Protein AF-A0AAD8C4X8-F1 (afdb_monomer_lite)

Foldseek 3Di:
DDDDDDDDACDDPNHHCDPCNVPVVVCVPPPPDDDDDPKAWQAFAADPQARQFTWIQDPNDIDTDGDPFWDKDPVWPPVSVVRCLQHQAEQPVVNVVVVHHHPHHDHDDPPCGIDISRGD

Radius of gyration: 19.03 Å; chains: 1; bounding box: 62×27×46 Å

Secondary structure (DSSP, 8-state):
---------SEETTEE--HIIIIIGGGTT-TT----SSEEEEEEEEETTEEEEEEEEETTEEEEEE-SS-EEE-SHHHHHHHHHHHTTEE-HHHHHHTT---SEE----TT---EEES--

Organism: Biomphalaria pfeifferi (NCBI:txid112525)

InterPro domains:
  IPR000172 Glucose-methanol-choline oxidoreductase, N-terminal [PF00732] (9-94)
  IPR000172 Glucose-methanol-choline oxidoreductase, N-terminal [PS00624] (76-90)
  IPR012132 Glucose-methanol-choline oxidoreductase [PTHR11552] (2-105)
  IPR036188 FAD/NAD(P)-binding domain superfamily [G3DSA:3.50.50.60] (19-106)
  IPR036188 FAD/NAD(P)-binding domain superfamily [SSF51905] (2-105)

pLDDT: mean 88.72, std 13.51, range [38.03, 97.88]

Sequence (120 aa):
MNGVGEAQTTIINGIRSSTARAFLHPILNRPNLDIMVNAF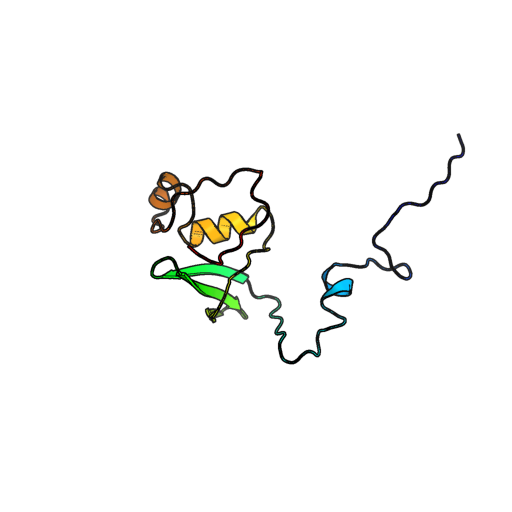VQKVIIKDNHAEGVEVIFQNKKY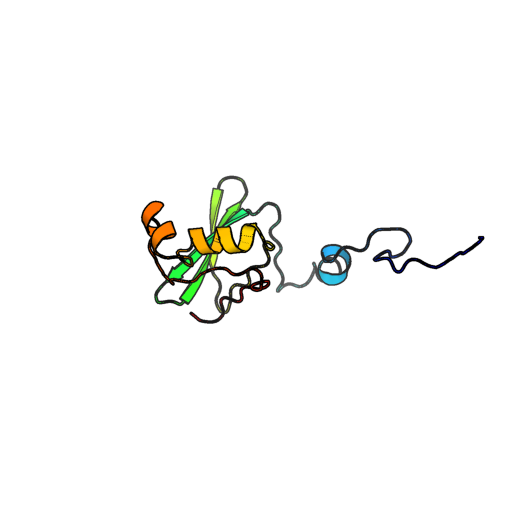VVKSNKEIILSAGAIQSPQILMLSGIGPKKHLEELGIPVVVDKIFTSRTQQFRLSLL

Structure (mmCIF, N/CA/C/O backbone):
data_AF-A0AAD8C4X8-F1
#
_entry.id   AF-A0AAD8C4X8-F1
#
loop_
_atom_site.group_PDB
_atom_site.id
_atom_site.type_symbol
_atom_site.label_atom_id
_atom_site.label_alt_id
_atom_site.label_comp_id
_atom_site.label_asym_id
_atom_site.label_entity_id
_atom_site.label_seq_id
_atom_site.pdbx_PDB_ins_code
_atom_site.Cartn_x
_atom_site.Cartn_y
_atom_site.Cartn_z
_atom_site.occupancy
_atom_site.B_iso_or_equiv
_atom_site.auth_seq_id
_atom_site.auth_comp_id
_atom_site.auth_asym_id
_atom_site.auth_atom_id
_atom_site.pdbx_PDB_model_num
ATOM 1 N N . MET A 1 1 ? 48.512 -3.059 -10.135 1.00 43.94 1 MET A N 1
ATOM 2 C CA . MET A 1 1 ? 47.287 -3.825 -9.821 1.00 43.94 1 MET A CA 1
ATOM 3 C C . MET A 1 1 ? 46.336 -3.636 -10.985 1.00 43.94 1 MET A C 1
ATOM 5 O O . MET A 1 1 ? 45.731 -2.580 -11.073 1.00 43.94 1 MET A O 1
ATOM 9 N N . ASN A 1 2 ? 46.249 -4.608 -11.894 1.00 51.50 2 ASN A N 1
ATOM 10 C CA . ASN A 1 2 ? 45.353 -4.529 -13.049 1.00 51.50 2 ASN A CA 1
ATOM 11 C C . ASN A 1 2 ? 44.364 -5.689 -12.930 1.00 51.50 2 ASN A C 1
ATOM 13 O O . ASN A 1 2 ? 44.602 -6.768 -13.461 1.00 51.50 2 ASN A O 1
ATOM 17 N N . GLY A 1 3 ? 43.323 -5.493 -12.123 1.00 74.00 3 GLY A N 1
ATOM 18 C CA . GLY A 1 3 ? 42.242 -6.458 -11.958 1.00 74.00 3 GLY A CA 1
ATOM 19 C C . GLY A 1 3 ? 41.033 -6.019 -12.772 1.00 74.00 3 GLY A C 1
ATOM 20 O O . GLY A 1 3 ? 40.590 -4.881 -12.642 1.00 74.00 3 GLY A O 1
ATOM 21 N N . VAL A 1 4 ? 40.503 -6.922 -13.589 1.00 80.50 4 VAL A N 1
ATOM 22 C CA . VAL A 1 4 ? 39.198 -6.787 -14.246 1.00 80.50 4 VAL A CA 1
ATOM 23 C C . VAL A 1 4 ? 38.288 -7.886 -13.712 1.00 80.50 4 VAL A C 1
ATOM 25 O O . VAL A 1 4 ? 38.728 -9.020 -13.534 1.00 80.50 4 VAL A O 1
ATOM 28 N N . GLY A 1 5 ? 37.034 -7.537 -13.435 1.00 81.50 5 GLY A N 1
ATOM 29 C CA . GLY A 1 5 ? 36.006 -8.463 -12.973 1.00 81.50 5 GLY A CA 1
ATOM 30 C C . GLY A 1 5 ? 34.645 -8.047 -13.513 1.00 81.50 5 GLY A C 1
ATOM 31 O O . GLY A 1 5 ? 34.343 -6.855 -13.592 1.00 81.50 5 GLY A O 1
ATOM 32 N N . GLU A 1 6 ? 33.836 -9.025 -13.908 1.00 81.62 6 GLU A N 1
ATOM 33 C CA . GLU A 1 6 ? 32.467 -8.770 -14.343 1.00 81.62 6 GLU A CA 1
ATOM 34 C C . GLU A 1 6 ? 31.596 -8.430 -13.133 1.00 81.62 6 GLU A C 1
ATOM 36 O O . GLU A 1 6 ? 31.493 -9.196 -12.173 1.00 81.62 6 GLU A O 1
ATOM 41 N N . ALA A 1 7 ? 30.954 -7.265 -13.167 1.00 85.69 7 ALA A N 1
ATOM 42 C CA . ALA A 1 7 ? 29.950 -6.927 -12.175 1.00 85.69 7 ALA A CA 1
ATOM 43 C C . ALA A 1 7 ? 28.650 -7.669 -12.508 1.00 85.69 7 ALA A C 1
ATOM 45 O O . ALA A 1 7 ? 28.069 -7.468 -13.578 1.00 85.69 7 ALA A O 1
ATOM 46 N N . GLN A 1 8 ? 28.147 -8.482 -11.577 1.00 88.50 8 GLN A N 1
ATOM 47 C CA . GLN A 1 8 ? 26.795 -9.015 -11.692 1.00 88.50 8 GLN A CA 1
ATOM 48 C C . GLN A 1 8 ? 25.801 -7.858 -11.550 1.00 88.50 8 GLN A C 1
ATOM 50 O O . GLN A 1 8 ? 25.684 -7.238 -10.493 1.00 88.50 8 GLN A O 1
ATOM 55 N N . THR A 1 9 ? 25.086 -7.554 -12.630 1.00 91.25 9 THR A N 1
ATOM 56 C CA . THR A 1 9 ? 24.141 -6.435 -12.686 1.00 91.25 9 THR A CA 1
ATOM 57 C C . THR A 1 9 ? 22.770 -6.904 -13.151 1.00 91.25 9 THR A C 1
ATOM 59 O O . THR A 1 9 ? 22.630 -7.884 -13.877 1.00 91.25 9 THR A O 1
ATOM 62 N N . THR A 1 10 ? 21.722 -6.187 -12.748 1.00 92.31 10 THR A N 1
ATOM 63 C CA . THR A 1 10 ? 20.362 -6.413 -13.254 1.00 92.31 10 THR A CA 1
ATOM 64 C C . THR A 1 10 ? 20.163 -5.648 -14.567 1.00 92.31 10 THR A C 1
ATOM 66 O O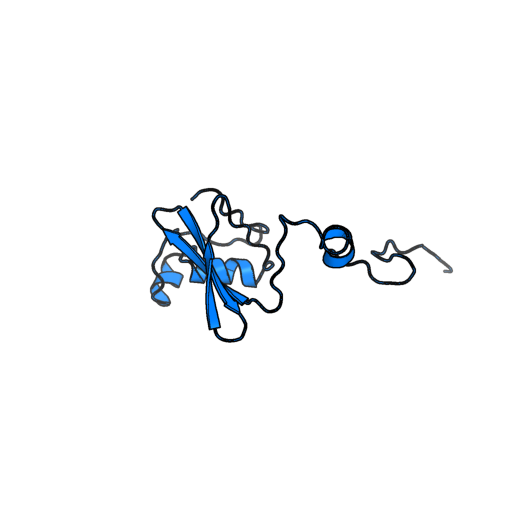 . THR A 1 10 ? 19.388 -4.690 -14.648 1.00 92.31 10 THR A O 1
ATOM 69 N N . ILE A 1 11 ? 20.925 -6.033 -15.592 1.00 92.62 11 ILE A N 1
ATOM 70 C CA . ILE A 1 11 ? 20.951 -5.404 -16.916 1.00 92.62 11 ILE A CA 1
ATOM 71 C C . ILE A 1 11 ? 20.695 -6.473 -17.977 1.00 92.62 11 ILE A C 1
ATOM 73 O O . ILE A 1 11 ? 21.306 -7.535 -17.961 1.00 92.62 11 ILE A O 1
ATOM 77 N N . ILE A 1 12 ? 19.791 -6.183 -18.912 1.00 89.44 12 ILE A N 1
ATOM 78 C CA . ILE A 1 12 ? 19.536 -7.010 -20.097 1.00 89.44 12 ILE A CA 1
ATOM 79 C C . ILE A 1 12 ? 19.654 -6.090 -21.310 1.00 89.44 12 ILE A C 1
ATOM 81 O O . ILE A 1 12 ? 19.008 -5.042 -21.352 1.00 89.44 12 ILE A O 1
ATOM 85 N N . ASN A 1 13 ? 20.486 -6.463 -22.286 1.00 89.12 13 ASN A N 1
ATOM 86 C CA . ASN A 1 13 ? 20.747 -5.687 -23.507 1.00 89.12 13 ASN A CA 1
ATOM 87 C C . ASN A 1 13 ? 21.166 -4.230 -23.230 1.00 89.12 13 ASN A C 1
ATOM 89 O O . ASN A 1 13 ? 20.660 -3.300 -23.853 1.00 89.12 13 ASN A O 1
ATOM 93 N N . GLY A 1 14 ? 22.046 -4.022 -22.245 1.00 90.81 14 GLY A N 1
ATOM 94 C CA . GLY A 1 14 ? 22.548 -2.690 -21.880 1.00 90.81 14 GLY A CA 1
ATOM 95 C C . GLY A 1 14 ? 21.535 -1.784 -21.169 1.00 90.81 14 GLY A C 1
ATOM 96 O O . GLY A 1 14 ? 21.848 -0.633 -20.878 1.00 90.81 14 GLY A O 1
ATOM 97 N N . ILE A 1 15 ? 20.334 -2.282 -20.852 1.00 92.00 15 ILE A N 1
ATOM 98 C CA . ILE A 1 15 ? 19.267 -1.518 -20.197 1.00 92.00 15 ILE A CA 1
ATOM 99 C C . ILE A 1 15 ? 18.959 -2.129 -18.829 1.00 92.00 15 ILE A C 1
ATOM 101 O O . ILE A 1 15 ? 18.916 -3.350 -18.663 1.00 92.00 15 ILE A O 1
ATOM 105 N N . ARG A 1 16 ? 18.701 -1.271 -17.834 1.00 93.75 16 ARG A N 1
ATOM 106 C CA . ARG A 1 16 ? 18.233 -1.692 -16.506 1.00 93.75 16 ARG A CA 1
ATOM 107 C C . ARG A 1 16 ? 16.994 -2.585 -16.635 1.00 93.75 16 ARG A C 1
ATOM 109 O O . ARG A 1 16 ? 15.976 -2.170 -17.190 1.00 93.75 16 ARG A O 1
ATOM 116 N N . SER A 1 17 ? 17.048 -3.771 -16.040 1.00 95.06 17 SER A N 1
ATOM 117 C CA . SER A 1 17 ? 15.897 -4.663 -15.923 1.00 95.06 17 SER A CA 1
ATOM 118 C C . SER A 1 17 ? 15.256 -4.501 -14.542 1.00 95.06 17 SER A C 1
ATOM 120 O O . SER A 1 17 ? 15.760 -5.000 -13.542 1.00 95.06 17 SER A O 1
ATOM 122 N N . SER A 1 18 ? 14.169 -3.730 -14.460 1.00 94.88 18 SER A N 1
ATOM 123 C CA . SER A 1 18 ? 13.402 -3.566 -13.218 1.00 94.88 18 SER A CA 1
ATOM 124 C C . SER A 1 18 ? 12.485 -4.764 -12.954 1.00 94.88 18 SER A C 1
ATOM 126 O O . SER A 1 18 ? 12.175 -5.534 -13.863 1.00 94.88 18 SER A O 1
ATOM 128 N N . THR A 1 19 ? 11.972 -4.885 -11.727 1.00 92.94 19 THR A N 1
ATOM 129 C CA . THR A 1 19 ? 10.956 -5.893 -11.378 1.00 92.94 19 THR A CA 1
ATOM 130 C C . THR A 1 19 ? 9.695 -5.749 -12.234 1.00 92.94 19 THR A C 1
ATOM 132 O O . THR A 1 19 ? 9.177 -6.744 -12.730 1.00 92.94 19 THR A O 1
ATOM 135 N N . ALA A 1 20 ? 9.243 -4.520 -12.502 1.00 92.81 20 ALA A N 1
ATOM 136 C CA . ALA A 1 20 ? 8.121 -4.269 -13.407 1.00 92.81 20 ALA A CA 1
ATOM 137 C C . ALA A 1 20 ? 8.406 -4.769 -14.834 1.00 92.81 20 ALA A C 1
ATOM 139 O O . ALA A 1 20 ? 7.569 -5.444 -15.429 1.00 92.81 20 ALA A O 1
ATOM 140 N N . ARG A 1 21 ? 9.608 -4.510 -15.368 1.00 93.25 21 ARG A N 1
ATOM 141 C CA . ARG A 1 21 ? 9.993 -4.970 -16.710 1.00 93.25 21 ARG A CA 1
ATOM 142 C C . ARG A 1 21 ? 10.111 -6.491 -16.788 1.00 93.25 21 ARG A C 1
ATOM 144 O O . ARG A 1 21 ? 9.686 -7.070 -17.780 1.00 93.25 21 ARG A O 1
ATOM 151 N N . ALA A 1 22 ? 10.694 -7.117 -15.771 1.00 93.81 22 ALA A N 1
ATOM 152 C CA . ALA A 1 22 ? 10.932 -8.555 -15.751 1.00 93.81 22 ALA A CA 1
ATOM 153 C C . ALA A 1 22 ? 9.652 -9.367 -15.492 1.00 93.81 22 ALA A C 1
ATOM 155 O O . ALA A 1 22 ? 9.478 -10.419 -16.098 1.00 93.81 22 ALA A O 1
ATOM 156 N N . PHE A 1 23 ? 8.756 -8.885 -14.621 1.00 94.06 23 PHE A N 1
ATOM 157 C CA . PHE A 1 23 ? 7.611 -9.668 -14.142 1.00 94.06 23 PHE A CA 1
ATOM 158 C C . PHE A 1 23 ? 6.244 -9.142 -14.582 1.00 94.06 23 PHE A C 1
ATOM 160 O O . PHE A 1 23 ? 5.357 -9.957 -14.806 1.00 94.06 23 PHE A O 1
ATOM 167 N N . LEU A 1 24 ? 6.047 -7.822 -14.706 1.00 94.25 24 LEU A N 1
ATOM 168 C CA . LEU A 1 24 ? 4.736 -7.249 -15.046 1.00 94.25 24 LEU A CA 1
ATOM 169 C C . LEU A 1 24 ? 4.561 -7.082 -16.556 1.00 94.25 24 LEU A C 1
ATOM 171 O O . LEU A 1 24 ? 3.572 -7.553 -17.108 1.00 94.25 24 LEU A O 1
ATOM 175 N N . HIS A 1 25 ? 5.527 -6.459 -17.240 1.00 93.94 25 HIS A N 1
ATOM 176 C CA . HIS A 1 25 ? 5.430 -6.164 -18.676 1.00 93.94 25 HIS A CA 1
ATOM 177 C C . HIS A 1 25 ? 5.113 -7.390 -19.550 1.00 93.94 25 HIS A C 1
ATOM 179 O O . HIS A 1 25 ? 4.263 -7.263 -20.432 1.00 93.94 25 HIS A O 1
ATOM 185 N N . PRO A 1 26 ? 5.707 -8.580 -19.318 1.00 95.12 26 PRO A N 1
ATOM 186 C CA . PRO A 1 26 ? 5.420 -9.752 -20.145 1.00 95.12 26 PRO A CA 1
ATOM 187 C C . PRO A 1 26 ? 3.986 -10.283 -20.006 1.00 95.12 26 PRO A C 1
ATOM 189 O O . PRO A 1 26 ? 3.552 -11.076 -20.836 1.00 95.12 26 PRO A O 1
ATOM 192 N N . ILE A 1 27 ? 3.256 -9.886 -18.958 1.00 96.62 27 ILE A N 1
ATOM 193 C CA . ILE A 1 27 ? 1.946 -10.451 -18.605 1.00 96.62 27 ILE A CA 1
ATOM 194 C C . ILE A 1 27 ? 0.823 -9.405 -18.563 1.00 96.62 27 ILE A C 1
ATOM 196 O O . ILE A 1 27 ? -0.276 -9.732 -18.123 1.00 96.62 27 ILE A O 1
ATOM 200 N N . LEU A 1 28 ? 1.070 -8.178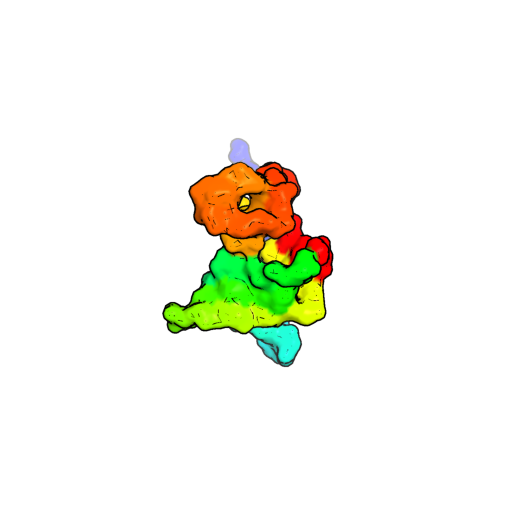 -19.041 1.00 94.94 28 LEU A N 1
ATOM 201 C CA . LEU A 1 28 ? 0.100 -7.070 -19.019 1.00 94.94 28 LEU A CA 1
ATOM 202 C C . LEU A 1 28 ? -1.217 -7.382 -19.735 1.00 94.94 28 LEU A C 1
ATOM 204 O O . LEU A 1 28 ? -2.252 -6.849 -19.364 1.00 94.94 28 LEU A O 1
ATOM 208 N N . ASN A 1 29 ? -1.185 -8.254 -20.743 1.00 95.00 29 ASN A N 1
ATOM 209 C CA . ASN A 1 29 ? -2.366 -8.598 -21.538 1.00 95.00 29 ASN A CA 1
ATOM 210 C C . ASN A 1 29 ? -3.242 -9.682 -20.886 1.00 95.00 29 ASN A C 1
ATOM 212 O O . ASN A 1 29 ? -4.191 -10.159 -21.507 1.00 95.00 29 ASN A O 1
ATOM 216 N N . ARG A 1 30 ? -2.909 -10.142 -19.672 1.00 97.62 30 ARG A N 1
ATOM 217 C CA . ARG A 1 30 ? -3.712 -11.152 -18.979 1.00 97.62 30 ARG A CA 1
ATOM 218 C C . ARG A 1 30 ? -5.019 -10.530 -18.474 1.00 97.62 30 ARG A C 1
ATOM 220 O O . ARG A 1 30 ? -4.960 -9.561 -17.727 1.00 97.62 30 ARG A O 1
ATOM 227 N N . PRO A 1 31 ? -6.188 -11.123 -18.775 1.00 96.69 31 PRO A N 1
ATOM 228 C CA . PRO A 1 31 ? -7.485 -10.547 -18.407 1.00 96.69 31 PRO A CA 1
ATOM 229 C C . PRO A 1 31 ? -7.767 -10.568 -16.898 1.00 96.69 31 PRO A C 1
ATOM 231 O O . PRO A 1 31 ? -8.733 -9.970 -16.445 1.00 96.69 31 PRO A O 1
ATOM 234 N N . ASN A 1 32 ? -6.959 -11.285 -16.116 1.00 96.38 32 ASN A N 1
ATOM 235 C CA . ASN A 1 32 ? -7.080 -11.391 -14.664 1.00 96.38 32 ASN A CA 1
ATOM 236 C C . ASN A 1 32 ? -6.058 -10.524 -13.904 1.00 96.38 32 ASN A C 1
ATOM 238 O O . ASN A 1 32 ? -5.822 -10.777 -12.722 1.00 96.38 32 ASN A O 1
ATOM 242 N N . LEU A 1 33 ? -5.407 -9.570 -14.578 1.00 96.19 33 LEU A N 1
ATOM 243 C CA . LEU A 1 33 ? -4.451 -8.643 -13.980 1.00 96.19 33 LEU A CA 1
ATOM 244 C C . LEU A 1 33 ? -4.804 -7.203 -14.356 1.00 96.19 33 LEU A C 1
ATOM 246 O O . LEU A 1 33 ? -4.617 -6.792 -15.497 1.00 96.19 33 LEU A O 1
ATOM 250 N N . ASP A 1 34 ? -5.200 -6.425 -13.356 1.00 95.38 34 ASP A N 1
ATOM 251 C CA . ASP A 1 34 ? -5.397 -4.985 -13.482 1.00 95.38 34 ASP A CA 1
ATOM 252 C C . ASP A 1 34 ? -4.255 -4.231 -12.798 1.00 95.38 34 ASP A C 1
ATOM 254 O O . ASP A 1 34 ? -3.836 -4.570 -11.688 1.00 95.38 34 ASP A O 1
ATOM 258 N N . ILE A 1 35 ? -3.752 -3.180 -13.451 1.00 95.00 35 ILE A N 1
ATOM 259 C CA . ILE A 1 35 ? -2.703 -2.317 -12.902 1.00 95.00 35 ILE A CA 1
ATOM 260 C C . ILE A 1 35 ? -3.200 -0.876 -12.865 1.00 95.00 35 ILE A C 1
ATOM 262 O O . ILE A 1 35 ? -3.375 -0.232 -13.897 1.00 95.00 35 ILE A O 1
ATOM 266 N N . MET A 1 36 ? -3.353 -0.346 -11.653 1.00 95.06 36 MET A N 1
ATOM 267 C CA . MET A 1 36 ? -3.605 1.074 -11.418 1.00 95.06 36 MET A CA 1
ATOM 268 C C . MET A 1 36 ? -2.302 1.789 -11.060 1.00 95.06 36 MET A C 1
ATOM 270 O O . MET A 1 36 ? -1.750 1.606 -9.977 1.00 95.06 36 MET A O 1
ATOM 274 N N . VAL A 1 37 ? -1.819 2.633 -11.971 1.00 95.38 37 VAL A N 1
ATOM 275 C CA . VAL A 1 37 ? -0.714 3.570 -11.711 1.00 95.38 37 VAL A CA 1
ATOM 276 C C . VAL A 1 37 ? -1.248 4.881 -11.142 1.00 95.38 37 VAL A C 1
ATOM 278 O O . VAL A 1 37 ? -2.408 5.220 -11.357 1.00 95.38 37 VAL A O 1
ATOM 281 N N . ASN A 1 38 ? -0.412 5.643 -10.432 1.00 96.25 38 ASN A N 1
ATOM 282 C CA . ASN A 1 38 ? -0.812 6.910 -9.798 1.00 96.25 38 ASN A CA 1
ATOM 283 C C . ASN A 1 38 ? -2.020 6.764 -8.849 1.00 96.25 38 ASN A C 1
ATOM 285 O O . ASN A 1 38 ? -2.822 7.685 -8.694 1.00 96.25 38 ASN A O 1
ATOM 289 N N . ALA A 1 39 ? -2.154 5.589 -8.231 1.00 97.06 39 ALA A N 1
ATOM 290 C CA . ALA A 1 39 ? -3.151 5.290 -7.217 1.00 97.06 39 ALA A CA 1
ATOM 291 C C . ALA A 1 39 ? -2.460 5.208 -5.854 1.00 97.06 39 ALA A C 1
ATOM 293 O O . ALA A 1 39 ? -1.644 4.320 -5.611 1.00 97.06 39 ALA A O 1
ATOM 294 N N . PHE A 1 40 ? -2.761 6.160 -4.976 1.00 96.94 40 PHE A N 1
ATOM 295 C CA . PHE A 1 40 ? -2.131 6.262 -3.666 1.00 96.94 40 PHE A CA 1
ATOM 296 C C . PHE A 1 40 ? -3.020 5.626 -2.597 1.00 96.94 40 PHE A C 1
ATOM 298 O O . PHE A 1 40 ? -4.106 6.130 -2.309 1.00 96.94 40 PHE A O 1
ATOM 305 N N . VAL A 1 41 ? -2.570 4.513 -2.016 1.00 97.56 41 VAL A N 1
ATOM 306 C CA . VAL A 1 41 ? -3.286 3.813 -0.939 1.00 97.56 41 VAL A CA 1
ATOM 307 C C . VAL A 1 41 ? -3.173 4.616 0.355 1.00 97.56 41 VAL A C 1
ATOM 309 O O . VAL A 1 41 ? -2.070 4.920 0.797 1.00 97.56 41 VAL A O 1
ATOM 312 N N . GLN A 1 42 ? -4.312 4.934 0.968 1.00 96.62 42 GLN A N 1
ATOM 313 C CA . GLN A 1 42 ? -4.375 5.681 2.229 1.00 96.62 42 GLN A CA 1
ATOM 314 C C . GLN A 1 42 ? -4.444 4.751 3.440 1.00 96.62 42 GLN A C 1
ATOM 316 O O . GLN A 1 42 ? -3.715 4.929 4.412 1.00 96.62 42 GLN A O 1
ATOM 321 N N . LYS A 1 43 ? -5.319 3.743 3.379 1.00 96.25 43 LYS A N 1
ATOM 322 C CA . LYS A 1 43 ? -5.506 2.755 4.445 1.00 96.25 43 LYS A CA 1
ATOM 323 C C . LYS A 1 43 ? -6.125 1.468 3.914 1.00 96.25 43 LYS A C 1
ATOM 325 O O . LYS A 1 43 ? -6.771 1.457 2.863 1.00 96.25 43 LYS A O 1
ATOM 330 N N . VAL A 1 44 ? -5.963 0.402 4.681 1.00 97.00 44 VAL A N 1
ATOM 331 C CA . VAL A 1 44 ? -6.720 -0.840 4.564 1.00 97.00 44 VAL A CA 1
ATOM 332 C C . VAL A 1 44 ? -8.015 -0.684 5.358 1.00 97.00 44 VAL A C 1
ATOM 334 O O . VAL A 1 44 ? -8.026 -0.157 6.469 1.00 97.00 44 VAL A O 1
ATOM 337 N N . ILE A 1 45 ? -9.123 -1.116 4.770 1.00 95.88 45 ILE A N 1
ATOM 338 C CA . ILE A 1 45 ? -10.427 -1.157 5.422 1.00 95.88 45 ILE A CA 1
ATOM 339 C C . ILE A 1 45 ? -10.530 -2.504 6.123 1.00 95.88 45 ILE A C 1
ATOM 341 O O . ILE A 1 45 ? -10.482 -3.546 5.468 1.00 95.88 45 ILE A O 1
ATOM 345 N N . ILE A 1 46 ? -10.652 -2.468 7.447 1.00 93.62 46 ILE A N 1
ATOM 346 C CA . ILE A 1 46 ? -10.761 -3.661 8.283 1.00 93.62 46 ILE A CA 1
ATOM 347 C C . ILE A 1 46 ? -12.119 -3.645 8.969 1.00 93.62 46 ILE A C 1
ATOM 349 O O . ILE A 1 46 ? -12.516 -2.629 9.544 1.00 93.62 46 ILE A O 1
ATOM 353 N N . LYS A 1 47 ? -12.820 -4.772 8.909 1.00 90.44 47 LYS A N 1
ATOM 354 C CA . LYS A 1 47 ? -14.112 -4.976 9.555 1.00 90.44 47 LYS A CA 1
ATOM 355 C C . LYS A 1 47 ? -14.167 -6.387 10.119 1.00 90.44 47 LYS A C 1
ATOM 357 O O . LYS A 1 47 ? -13.827 -7.325 9.414 1.00 90.44 47 LYS A O 1
ATOM 362 N N . ASP A 1 48 ? -14.576 -6.528 11.379 1.00 87.81 48 ASP A N 1
ATOM 363 C CA . ASP A 1 48 ? -14.672 -7.828 12.061 1.00 87.81 48 ASP A CA 1
ATOM 364 C C . ASP A 1 48 ? -13.363 -8.641 11.956 1.00 87.81 48 ASP A C 1
ATOM 366 O O . ASP A 1 48 ? -13.371 -9.832 11.665 1.00 87.81 48 ASP A O 1
ATOM 370 N N . ASN A 1 49 ? -12.226 -7.952 12.128 1.00 84.69 49 ASN A N 1
ATOM 371 C CA . ASN A 1 49 ? -10.861 -8.437 11.881 1.00 84.69 49 ASN A CA 1
ATOM 372 C C . ASN A 1 49 ? -10.540 -8.861 10.433 1.00 84.69 49 ASN A C 1
ATOM 374 O O . ASN A 1 49 ? -9.393 -9.135 10.120 1.00 84.69 49 ASN A O 1
ATOM 378 N N . HIS A 1 50 ? -11.471 -8.779 9.491 1.00 90.00 50 HIS A N 1
ATOM 379 C CA . HIS A 1 50 ? -11.233 -9.083 8.084 1.00 90.00 50 HIS A CA 1
ATOM 380 C C . HIS A 1 50 ? -10.795 -7.847 7.281 1.00 90.00 50 HIS A C 1
ATOM 382 O O . HIS A 1 50 ? -11.394 -6.774 7.378 1.00 90.00 50 HIS A O 1
ATOM 388 N N . ALA A 1 51 ? -9.781 -7.993 6.423 1.00 93.12 51 ALA A N 1
ATOM 389 C CA . ALA A 1 51 ? -9.331 -6.938 5.513 1.00 93.12 51 ALA A CA 1
ATOM 390 C C . ALA A 1 51 ? -10.187 -6.907 4.224 1.00 93.12 51 ALA A C 1
ATOM 392 O O . ALA A 1 51 ? -9.903 -7.619 3.265 1.00 93.12 51 ALA A O 1
ATOM 393 N N . GLU A 1 52 ? -11.248 -6.093 4.194 1.00 95.31 52 GLU A N 1
ATOM 394 C CA . GLU A 1 52 ? -12.251 -6.090 3.108 1.00 95.31 52 GLU A CA 1
ATOM 395 C C . GLU A 1 52 ? -11.806 -5.340 1.841 1.00 95.31 52 GLU A C 1
ATOM 397 O O . GLU A 1 52 ? -12.348 -5.543 0.751 1.00 95.31 52 GLU A O 1
ATOM 402 N N . GLY A 1 53 ? -10.853 -4.417 1.959 1.00 96.50 53 GLY A N 1
ATOM 403 C CA . GLY A 1 53 ? -10.425 -3.598 0.830 1.00 96.50 53 GLY A CA 1
ATOM 404 C C . GLY A 1 53 ? -9.399 -2.538 1.191 1.00 96.50 53 GLY A C 1
ATOM 405 O O . GLY A 1 53 ? -8.917 -2.462 2.318 1.00 96.50 53 GLY A O 1
ATOM 406 N N . VAL A 1 54 ? -9.080 -1.692 0.219 1.00 97.62 54 VAL A N 1
ATOM 407 C CA . VAL A 1 54 ? -8.204 -0.531 0.389 1.00 97.62 54 VAL A CA 1
ATOM 408 C C . VAL A 1 54 ? -8.905 0.745 -0.049 1.00 97.62 54 VAL A C 1
ATOM 410 O O . VAL A 1 54 ? -9.610 0.778 -1.059 1.00 97.62 54 VAL A O 1
ATOM 413 N N . GLU A 1 55 ? -8.689 1.811 0.712 1.00 97.88 55 GLU A N 1
ATOM 414 C CA . GLU A 1 55 ? -9.055 3.164 0.314 1.00 97.88 55 GLU A CA 1
ATOM 415 C C . GLU A 1 55 ? -7.895 3.774 -0.478 1.00 97.88 55 GLU A C 1
ATOM 417 O O . GLU A 1 55 ? -6.758 3.814 0.001 1.00 97.88 55 GLU A O 1
ATOM 422 N N . VAL A 1 56 ? -8.178 4.256 -1.687 1.00 97.75 56 VAL A N 1
ATOM 423 C CA . VAL A 1 56 ? -7.171 4.806 -2.599 1.00 97.75 56 VAL A CA 1
ATOM 424 C C . VAL A 1 56 ? -7.567 6.193 -3.080 1.00 97.75 56 VAL A C 1
ATOM 426 O O . VAL A 1 56 ? -8.735 6.457 -3.362 1.00 97.75 56 VAL A O 1
ATOM 429 N N . ILE A 1 57 ? -6.587 7.081 -3.217 1.00 97.69 57 ILE A N 1
ATOM 430 C CA . ILE A 1 57 ? -6.731 8.307 -3.996 1.00 97.69 57 ILE A CA 1
ATOM 431 C C . ILE A 1 57 ? -6.252 8.012 -5.409 1.00 97.69 57 ILE A C 1
ATOM 433 O O . ILE A 1 57 ? -5.086 7.689 -5.626 1.00 97.69 57 ILE A O 1
ATOM 437 N N . PHE A 1 58 ? -7.149 8.146 -6.374 1.00 97.12 58 PHE A N 1
ATOM 438 C CA . PHE A 1 58 ? -6.855 7.986 -7.790 1.00 97.12 58 PHE A CA 1
ATOM 439 C C . PHE A 1 58 ? -7.498 9.144 -8.546 1.00 97.12 58 PHE A C 1
ATOM 441 O O . PHE A 1 58 ? -8.640 9.499 -8.273 1.00 97.12 58 PHE A O 1
ATOM 448 N N . GLN A 1 59 ? -6.761 9.789 -9.453 1.00 95.31 59 GLN A N 1
ATOM 449 C CA . GLN A 1 59 ? -7.260 10.960 -10.195 1.00 95.31 59 GLN A CA 1
ATOM 450 C C . GLN A 1 59 ? -7.901 12.032 -9.280 1.00 95.31 59 GLN A C 1
ATOM 452 O O . GLN A 1 59 ? -8.980 12.549 -9.566 1.00 95.31 59 GLN A O 1
ATOM 457 N N . ASN A 1 60 ? -7.258 12.327 -8.143 1.00 95.25 60 ASN A N 1
ATOM 458 C CA . ASN A 1 60 ? -7.719 13.276 -7.115 1.00 95.25 60 ASN A CA 1
ATOM 459 C C . ASN A 1 60 ? -9.090 12.963 -6.491 1.00 95.25 60 ASN A C 1
ATOM 461 O O . ASN A 1 60 ? -9.699 13.827 -5.860 1.00 95.25 60 ASN A O 1
ATOM 465 N N . LYS A 1 61 ? -9.580 11.730 -6.631 1.00 96.94 61 LYS A N 1
ATOM 466 C CA . LYS A 1 61 ? -10.815 11.257 -6.007 1.00 96.94 61 LYS A CA 1
ATOM 467 C C . LYS A 1 61 ? -10.533 10.043 -5.140 1.00 96.94 61 LYS A C 1
ATOM 469 O O . LYS A 1 61 ? -9.611 9.272 -5.399 1.00 96.94 61 LYS A O 1
ATOM 474 N N . LYS A 1 62 ? -11.336 9.892 -4.094 1.00 97.50 62 LYS A N 1
ATOM 475 C CA . LYS A 1 62 ? -11.268 8.752 -3.188 1.00 97.50 62 LYS A CA 1
ATOM 476 C C . LYS A 1 62 ? -12.103 7.603 -3.751 1.00 97.50 62 LYS A C 1
ATOM 478 O O . LYS A 1 62 ? -13.268 7.801 -4.084 1.00 97.50 62 LYS A O 1
ATOM 483 N N . TYR A 1 63 ? -11.510 6.420 -3.820 1.00 97.31 63 TYR A N 1
ATOM 484 C CA . TYR A 1 63 ? -12.153 5.177 -4.231 1.00 97.31 63 TYR A CA 1
ATOM 485 C C . TYR A 1 63 ? -11.901 4.084 -3.196 1.00 97.31 63 TYR A C 1
ATOM 487 O O . TYR A 1 63 ? -10.948 4.151 -2.419 1.00 97.31 63 TYR A O 1
ATOM 495 N N . VAL A 1 64 ? -12.748 3.057 -3.219 1.00 97.50 64 VAL A N 1
ATOM 496 C CA . VAL A 1 64 ? -12.566 1.834 -2.438 1.00 97.50 64 VAL A CA 1
ATOM 497 C C . VAL A 1 64 ? -12.419 0.663 -3.397 1.00 97.50 64 VAL A C 1
ATOM 499 O O . VAL A 1 64 ? -13.314 0.408 -4.201 1.00 97.50 64 VAL A O 1
ATOM 502 N N . VAL A 1 65 ? -11.303 -0.055 -3.292 1.00 97.00 65 VAL A N 1
ATOM 503 C CA . VAL A 1 65 ? -11.060 -1.300 -4.029 1.00 97.00 65 VAL A CA 1
ATOM 504 C C . VAL A 1 65 ? -11.231 -2.457 -3.056 1.00 97.00 65 VAL A C 1
ATOM 506 O O . VAL A 1 65 ? -10.474 -2.572 -2.093 1.00 97.00 65 VAL A O 1
ATOM 509 N N . LYS A 1 66 ? -12.245 -3.295 -3.279 1.00 96.81 66 LYS A N 1
ATOM 510 C CA . LYS A 1 66 ? -12.534 -4.450 -2.419 1.00 96.81 66 LYS A CA 1
ATOM 511 C C . LYS A 1 66 ? -11.649 -5.644 -2.773 1.00 96.81 66 LYS A C 1
ATOM 513 O O . LYS A 1 66 ? -11.327 -5.844 -3.942 1.00 96.81 66 LYS A O 1
ATOM 518 N N . SER A 1 67 ? -11.300 -6.447 -1.772 1.00 94.19 67 SER A N 1
ATOM 519 C CA . SER A 1 67 ? -10.637 -7.739 -1.951 1.00 94.19 67 SER A CA 1
ATOM 520 C C . SER A 1 67 ? -11.528 -8.858 -1.427 1.00 94.19 67 SER A C 1
ATOM 522 O O . SER A 1 67 ? -12.146 -8.728 -0.378 1.00 94.19 67 SER A O 1
ATOM 524 N N . ASN A 1 68 ? -11.572 -9.971 -2.160 1.00 91.94 68 ASN A N 1
ATOM 525 C CA . ASN A 1 68 ? -12.342 -11.159 -1.777 1.00 91.94 68 ASN A CA 1
ATOM 526 C C . ASN A 1 68 ? -11.491 -12.223 -1.069 1.00 91.94 68 ASN A C 1
ATOM 528 O O . ASN A 1 68 ? -12.016 -13.267 -0.690 1.00 91.94 68 ASN A O 1
ATOM 532 N N . LYS A 1 69 ? -10.169 -12.033 -1.000 1.00 91.38 69 LYS A N 1
ATOM 533 C CA . LYS A 1 69 ? -9.247 -13.046 -0.475 1.00 91.38 69 LYS A CA 1
ATOM 534 C C . LYS A 1 69 ? -8.248 -12.435 0.485 1.00 91.38 69 LYS A C 1
ATOM 536 O O . LYS A 1 69 ? -8.298 -12.699 1.675 1.00 91.38 69 LYS A O 1
ATOM 541 N N . GLU A 1 70 ? -7.311 -11.662 -0.050 1.00 92.81 70 GLU A N 1
ATOM 542 C CA . GLU A 1 70 ? -6.161 -11.182 0.708 1.00 92.81 70 GLU A CA 1
ATOM 543 C C . GLU A 1 70 ? -5.751 -9.796 0.235 1.00 92.81 70 GLU A C 1
ATOM 545 O O . GLU A 1 70 ? -5.996 -9.413 -0.915 1.00 92.81 70 GLU A O 1
ATOM 550 N N . ILE A 1 71 ? -5.087 -9.061 1.122 1.00 95.06 71 ILE A N 1
ATOM 551 C CA . ILE A 1 71 ? -4.434 -7.797 0.799 1.00 95.06 71 ILE A CA 1
ATOM 552 C C . ILE A 1 71 ? -2.956 -7.932 1.161 1.00 95.06 71 ILE A C 1
ATOM 554 O O . ILE A 1 71 ? -2.591 -8.252 2.294 1.00 95.06 71 ILE A O 1
ATOM 558 N N . ILE A 1 72 ? -2.091 -7.701 0.174 1.00 94.50 72 ILE A N 1
ATOM 559 C CA . ILE A 1 72 ? -0.638 -7.780 0.332 1.00 94.50 72 ILE A CA 1
ATOM 560 C C . ILE A 1 72 ? -0.083 -6.361 0.275 1.00 94.50 72 ILE A C 1
ATOM 562 O O . ILE A 1 72 ? -0.166 -5.695 -0.757 1.00 94.50 72 ILE A O 1
ATOM 566 N N . LEU A 1 73 ? 0.504 -5.896 1.377 1.00 93.06 73 LEU A N 1
ATOM 567 C CA . LEU A 1 73 ? 1.175 -4.601 1.406 1.00 93.06 73 LEU A CA 1
ATOM 568 C C . LEU A 1 73 ? 2.626 -4.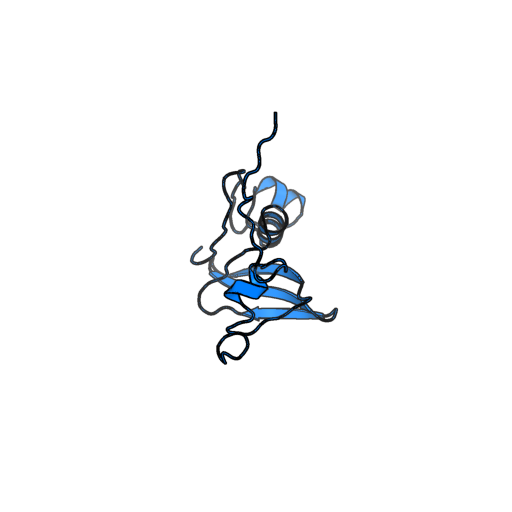759 0.959 1.00 93.06 73 LEU A C 1
ATOM 570 O O . LEU A 1 73 ? 3.418 -5.481 1.563 1.00 93.06 73 LEU A O 1
ATOM 574 N N . SER A 1 74 ? 2.973 -4.062 -0.118 1.00 94.12 74 SER A N 1
ATOM 575 C CA . SER A 1 74 ? 4.327 -4.009 -0.684 1.00 94.12 74 SER A CA 1
ATOM 576 C C . SER A 1 74 ? 4.770 -2.566 -0.939 1.00 94.12 74 SER A C 1
ATOM 578 O O . SER A 1 74 ? 5.497 -2.286 -1.885 1.00 94.12 74 SER A O 1
ATOM 580 N N . ALA A 1 75 ? 4.346 -1.634 -0.078 1.00 93.25 75 ALA A N 1
ATOM 581 C CA . ALA A 1 75 ? 4.673 -0.207 -0.175 1.00 93.25 75 ALA A CA 1
ATOM 582 C C . ALA A 1 75 ? 6.088 0.128 0.361 1.00 93.25 75 ALA A C 1
ATOM 584 O O . ALA A 1 75 ? 6.455 1.287 0.541 1.00 93.25 75 ALA A O 1
ATOM 585 N N . GLY A 1 76 ? 6.903 -0.893 0.642 1.00 90.06 76 GLY A N 1
ATOM 586 C CA . GLY A 1 76 ? 8.245 -0.754 1.206 1.00 90.06 76 GLY A CA 1
ATOM 587 C C . GLY A 1 76 ? 8.252 -0.514 2.718 1.00 90.06 76 GLY A C 1
ATOM 588 O O . GLY A 1 76 ? 7.205 -0.372 3.353 1.00 90.06 76 GLY A O 1
ATOM 589 N N . ALA A 1 77 ? 9.451 -0.472 3.300 1.00 88.19 77 ALA A N 1
ATOM 590 C CA . ALA A 1 77 ? 9.658 -0.432 4.751 1.00 88.19 77 ALA A CA 1
ATOM 591 C C . ALA A 1 77 ? 9.168 0.861 5.432 1.00 88.19 77 ALA A C 1
ATOM 593 O O . ALA A 1 77 ? 9.003 0.878 6.646 1.00 88.19 77 ALA A O 1
ATOM 594 N N . ILE A 1 78 ? 8.936 1.928 4.662 1.00 88.81 78 ILE A N 1
ATOM 595 C CA . ILE A 1 78 ? 8.500 3.232 5.179 1.00 88.81 78 ILE A CA 1
ATOM 596 C C . ILE A 1 78 ? 6.978 3.373 5.077 1.00 88.81 78 ILE A C 1
ATOM 598 O O . ILE A 1 78 ? 6.313 3.621 6.077 1.00 88.81 78 ILE A O 1
ATOM 602 N N . GLN A 1 79 ? 6.402 3.182 3.885 1.00 91.94 79 GLN A N 1
ATOM 603 C CA . GLN A 1 79 ? 4.967 3.422 3.690 1.00 91.94 79 GLN A CA 1
ATOM 604 C C . GLN A 1 79 ? 4.096 2.264 4.191 1.00 91.94 79 GLN A C 1
ATOM 606 O O . GLN A 1 79 ? 2.971 2.500 4.613 1.00 91.94 79 GLN A O 1
ATOM 611 N N . SER A 1 80 ? 4.589 1.019 4.206 1.00 93.69 80 SER A N 1
ATOM 612 C CA . SER A 1 80 ? 3.793 -0.113 4.714 1.00 93.69 80 SER A CA 1
ATOM 613 C C . SER A 1 80 ? 3.392 0.046 6.190 1.00 93.69 80 SER A C 1
ATOM 615 O O . SER A 1 80 ? 2.199 -0.073 6.469 1.00 93.69 80 SER A O 1
ATOM 617 N N . PRO A 1 81 ? 4.306 0.353 7.141 1.00 92.06 81 PRO A N 1
ATOM 618 C CA . PRO A 1 81 ? 3.893 0.608 8.519 1.00 92.06 81 PRO A CA 1
ATOM 619 C C . PRO A 1 81 ? 3.006 1.850 8.626 1.00 92.06 81 PRO A C 1
ATOM 621 O O . PRO A 1 81 ? 2.047 1.819 9.383 1.00 92.06 81 PRO A O 1
ATOM 624 N N . GLN A 1 82 ? 3.240 2.903 7.834 1.00 93.50 82 GLN A N 1
ATOM 625 C CA . GLN A 1 82 ? 2.357 4.075 7.821 1.00 93.50 82 GLN A CA 1
ATOM 626 C C . GLN A 1 82 ? 0.914 3.703 7.445 1.00 93.50 82 GLN A C 1
ATOM 628 O O . GLN A 1 82 ? -0.017 4.076 8.154 1.00 93.50 82 GLN A O 1
ATOM 633 N N . ILE A 1 83 ? 0.724 2.939 6.365 1.00 95.50 83 ILE A N 1
ATOM 634 C CA . ILE A 1 83 ? -0.599 2.473 5.928 1.00 95.50 83 ILE A CA 1
ATOM 635 C C . ILE A 1 83 ? -1.248 1.623 7.024 1.00 95.50 83 ILE A C 1
ATOM 637 O O . ILE A 1 83 ? -2.428 1.803 7.313 1.00 95.50 83 ILE A O 1
ATOM 641 N N . LEU A 1 84 ? -0.497 0.728 7.671 1.00 94.75 84 LEU A N 1
ATOM 642 C CA . LEU A 1 84 ? -1.017 -0.097 8.766 1.00 94.75 84 LEU A CA 1
ATOM 643 C C . LEU A 1 84 ? -1.454 0.742 9.971 1.00 94.75 84 LEU A C 1
ATOM 645 O O . LEU A 1 84 ? -2.560 0.536 10.465 1.00 94.75 84 LEU A O 1
ATOM 649 N N . MET A 1 85 ? -0.649 1.727 10.375 1.00 94.19 85 MET A N 1
ATOM 650 C CA . MET A 1 85 ? -0.991 2.661 11.452 1.00 94.19 85 MET A CA 1
ATOM 651 C C . MET A 1 85 ? -2.288 3.411 11.134 1.00 94.19 85 MET A C 1
ATOM 653 O O . MET A 1 85 ? -3.203 3.431 11.949 1.00 94.19 85 MET A O 1
ATOM 657 N N . LEU A 1 86 ? -2.415 3.952 9.916 1.00 95.56 86 LEU A N 1
ATOM 658 C CA . LEU A 1 86 ? -3.639 4.619 9.443 1.00 95.56 86 LEU A CA 1
ATOM 659 C C . LEU A 1 86 ? -4.849 3.673 9.341 1.00 95.56 86 LEU A C 1
ATOM 661 O O . LEU A 1 86 ? -5.991 4.128 9.299 1.00 95.56 86 LEU A O 1
ATOM 665 N N . SER A 1 87 ? -4.601 2.363 9.310 1.00 95.62 87 SER A N 1
ATOM 666 C CA . SER A 1 87 ? -5.620 1.307 9.329 1.00 95.62 87 SER A CA 1
ATOM 667 C C . SER A 1 87 ? -5.943 0.813 10.746 1.00 95.62 87 SER A C 1
ATOM 669 O O . SER A 1 87 ? -6.725 -0.122 10.889 1.00 95.62 87 SER A O 1
ATOM 671 N N . GLY A 1 88 ? -5.339 1.397 11.788 1.00 93.69 88 GLY A N 1
ATOM 672 C CA . GLY A 1 88 ? -5.543 0.993 13.181 1.00 93.69 88 GLY A CA 1
ATOM 673 C C . GLY A 1 88 ? -4.714 -0.216 13.631 1.00 93.69 88 GLY A C 1
ATOM 674 O O . GLY A 1 88 ? -5.003 -0.795 14.677 1.00 93.69 88 GLY A O 1
ATOM 675 N N . ILE A 1 89 ? -3.693 -0.618 12.868 1.00 93.94 89 ILE A N 1
ATOM 676 C CA . ILE A 1 89 ? -2.741 -1.673 13.241 1.00 93.94 89 ILE A CA 1
ATOM 677 C C . ILE A 1 89 ? -1.426 -1.006 13.638 1.00 93.94 89 ILE A C 1
ATOM 679 O O . ILE A 1 89 ? -0.738 -0.440 12.791 1.00 93.94 89 ILE A O 1
ATOM 683 N N . GLY A 1 90 ? -1.055 -1.083 14.913 1.00 92.81 90 GLY A N 1
ATOM 684 C CA . GLY A 1 90 ? 0.069 -0.303 15.422 1.00 92.81 90 GLY A CA 1
ATOM 685 C C . GLY A 1 90 ? 0.153 -0.241 16.941 1.00 92.81 90 GLY A C 1
ATOM 686 O O . GLY A 1 90 ? -0.718 -0.792 17.606 1.00 92.81 90 GLY A O 1
ATOM 687 N N . PRO A 1 91 ? 1.165 0.433 17.519 1.00 94.75 91 PRO A N 1
ATOM 688 C CA . PRO A 1 91 ? 1.242 0.630 18.961 1.00 94.75 91 PRO A CA 1
ATOM 689 C C . PRO A 1 91 ? 0.025 1.408 19.468 1.00 94.75 91 PRO A C 1
ATOM 691 O O . PRO A 1 91 ? -0.166 2.570 19.097 1.00 94.75 91 PRO A O 1
ATOM 694 N N . LYS A 1 92 ? -0.764 0.786 20.349 1.00 94.94 92 LYS A N 1
ATOM 695 C CA . LYS A 1 92 ? -2.029 1.326 20.869 1.00 94.94 92 LYS A CA 1
ATOM 696 C C . LYS A 1 92 ? -1.927 2.782 21.325 1.00 94.94 92 LYS A C 1
ATOM 698 O O . LYS A 1 92 ? -2.679 3.620 20.841 1.00 94.94 92 LYS A O 1
ATOM 703 N N . LYS A 1 93 ? -0.952 3.096 22.185 1.00 95.12 93 LYS A N 1
ATOM 704 C CA . LYS A 1 93 ? -0.769 4.448 22.740 1.00 95.12 93 LYS A CA 1
ATOM 705 C C . LYS A 1 93 ? -0.627 5.513 21.646 1.00 95.12 93 LYS A C 1
ATOM 707 O O . LYS A 1 93 ? -1.238 6.568 21.728 1.00 95.12 93 LYS A O 1
ATOM 712 N N . HIS A 1 94 ? 0.158 5.223 20.610 1.00 94.00 94 HIS A N 1
ATOM 713 C CA . HIS A 1 94 ? 0.394 6.175 19.529 1.00 94.00 94 HIS A CA 1
ATOM 714 C C . HIS A 1 94 ? -0.828 6.333 18.616 1.00 94.00 94 HIS A C 1
ATOM 716 O O . HIS A 1 94 ? -1.112 7.426 18.140 1.00 94.00 94 HIS A O 1
ATOM 722 N N . LEU A 1 95 ? -1.567 5.246 18.376 1.00 95.81 95 LEU A N 1
ATOM 723 C CA . LEU A 1 95 ? -2.825 5.306 17.631 1.00 95.81 95 LEU A CA 1
ATOM 724 C C . LEU A 1 95 ? -3.872 6.146 18.373 1.00 95.81 95 LEU A C 1
ATOM 726 O O . LEU A 1 95 ? -4.518 6.993 17.760 1.00 95.81 95 LEU A O 1
ATOM 730 N N . GLU A 1 96 ? -3.987 5.965 19.690 1.00 95.94 96 GLU A N 1
ATOM 731 C CA . GLU A 1 96 ? -4.888 6.741 20.548 1.00 95.94 96 GLU A CA 1
ATOM 732 C C . GLU A 1 96 ? -4.516 8.232 20.576 1.00 95.94 96 GLU A C 1
ATOM 734 O O . GLU A 1 96 ? -5.399 9.076 20.445 1.00 95.94 96 GLU A O 1
ATOM 739 N N . GLU A 1 97 ? -3.221 8.568 20.658 1.00 96.62 97 GLU A N 1
ATOM 740 C CA . GLU A 1 97 ? -2.717 9.953 20.568 1.00 96.62 97 GLU A CA 1
ATOM 741 C C . GLU A 1 97 ? -3.122 10.649 19.256 1.00 96.62 97 GLU A C 1
ATOM 743 O O . GLU A 1 97 ? -3.337 11.861 19.235 1.00 96.62 97 GLU A O 1
ATOM 748 N N . LEU A 1 98 ? -3.254 9.887 18.167 1.00 95.19 98 LEU A N 1
ATOM 749 C CA . LEU A 1 98 ? -3.664 10.379 16.849 1.00 95.19 98 LEU A CA 1
ATOM 750 C C . LEU A 1 98 ? -5.178 10.266 16.596 1.00 95.19 98 LEU A C 1
ATOM 752 O O . LEU A 1 98 ? -5.639 10.597 15.503 1.00 95.19 98 LEU A O 1
ATOM 756 N N . GLY A 1 99 ? -5.959 9.793 17.574 1.00 95.19 99 GLY A N 1
ATOM 757 C CA . GLY A 1 99 ? -7.404 9.593 17.435 1.00 95.19 99 GLY A CA 1
ATOM 758 C C . GLY A 1 99 ? -7.790 8.481 16.453 1.00 95.19 99 GLY A C 1
ATOM 759 O O . GLY A 1 99 ? -8.890 8.501 15.900 1.00 95.19 99 GLY A O 1
ATOM 760 N N . ILE A 1 100 ? -6.894 7.522 16.204 1.00 94.94 100 ILE A N 1
ATOM 761 C CA . ILE A 1 100 ? -7.128 6.394 15.299 1.00 94.94 100 ILE A CA 1
ATOM 762 C C . ILE A 1 100 ? -7.690 5.212 16.106 1.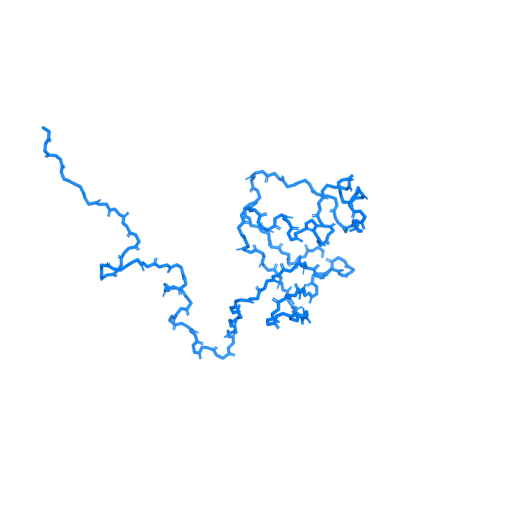00 94.94 100 ILE A C 1
ATOM 764 O O . ILE A 1 100 ? -7.057 4.785 17.074 1.00 94.94 100 ILE A O 1
ATOM 768 N N . PRO A 1 101 ? -8.842 4.630 15.711 1.00 93.81 101 PRO A N 1
ATOM 769 C CA . PRO A 1 101 ? -9.366 3.428 16.348 1.00 93.81 101 PRO A CA 1
ATOM 770 C C . PRO A 1 101 ? -8.375 2.266 16.263 1.00 93.81 101 PRO A C 1
ATOM 772 O O . PRO A 1 101 ? -7.886 1.928 15.184 1.00 93.81 101 PRO A O 1
ATOM 775 N N . VAL A 1 102 ? -8.096 1.639 17.403 1.00 94.94 102 VAL A N 1
ATOM 776 C CA . VAL A 1 102 ? -7.160 0.516 17.482 1.00 94.94 102 VAL A CA 1
ATOM 777 C C . VAL A 1 102 ? -7.876 -0.765 17.081 1.00 94.94 102 VAL A C 1
ATOM 779 O O . VAL A 1 102 ? -8.793 -1.213 17.764 1.00 94.94 102 VAL A O 1
ATOM 782 N N . VAL A 1 103 ? -7.434 -1.354 15.973 1.00 93.81 103 VAL A N 1
ATOM 783 C CA . VAL A 1 103 ? -7.870 -2.672 15.501 1.00 93.81 103 VAL A CA 1
ATOM 784 C C . VAL A 1 103 ? -6.954 -3.746 16.079 1.00 93.81 103 VAL A C 1
ATOM 786 O O . VAL A 1 103 ? -7.423 -4.724 16.652 1.00 93.81 103 VAL A O 1
ATOM 789 N N . VAL A 1 104 ? -5.635 -3.547 15.978 1.00 92.31 104 VAL A N 1
ATOM 790 C CA . VAL A 1 104 ? -4.632 -4.470 16.524 1.00 92.31 104 VAL A CA 1
ATOM 791 C C . VAL A 1 104 ? -3.492 -3.689 17.152 1.00 92.31 104 VAL A C 1
ATOM 793 O O . VAL A 1 104 ? -2.827 -2.903 16.477 1.00 92.31 104 VAL A O 1
ATOM 796 N N . ASP A 1 105 ? -3.218 -3.976 18.422 1.00 92.00 105 ASP A N 1
ATOM 797 C CA . ASP A 1 105 ? -2.036 -3.459 19.105 1.00 92.00 105 ASP A CA 1
ATOM 798 C C . ASP A 1 105 ? -0.792 -4.255 18.685 1.00 92.00 105 ASP A C 1
ATOM 800 O O . ASP A 1 105 ? -0.630 -5.427 19.037 1.00 92.00 105 ASP A O 1
ATOM 804 N N . LYS A 1 106 ? 0.071 -3.643 17.868 1.00 87.50 106 LYS A N 1
ATOM 805 C CA . LYS A 1 106 ? 1.283 -4.290 17.351 1.00 87.50 106 LYS A CA 1
ATOM 806 C C . LYS A 1 106 ? 2.427 -3.307 17.155 1.00 87.50 106 LYS A C 1
ATOM 808 O O . LYS A 1 106 ? 2.299 -2.303 16.463 1.00 87.50 106 LYS A O 1
ATOM 813 N N . ILE A 1 107 ? 3.598 -3.661 17.675 1.00 84.50 107 ILE A N 1
ATOM 814 C CA . ILE A 1 107 ? 4.830 -2.896 17.470 1.00 84.50 107 ILE A CA 1
ATOM 815 C C . ILE A 1 107 ? 5.514 -3.359 16.180 1.00 84.50 107 ILE A C 1
ATOM 817 O O . ILE A 1 107 ? 5.850 -4.537 16.024 1.00 84.50 107 ILE A O 1
ATOM 821 N N . PHE A 1 108 ? 5.757 -2.427 15.256 1.00 79.62 108 PHE A N 1
ATOM 822 C CA . PHE A 1 108 ? 6.547 -2.694 14.056 1.00 79.62 108 PHE A CA 1
ATOM 823 C C . PHE A 1 108 ? 8.033 -2.709 14.403 1.00 79.62 108 PHE A C 1
ATOM 825 O O . PHE A 1 108 ? 8.628 -1.681 14.710 1.00 79.62 108 PHE A O 1
ATOM 832 N N . THR A 1 109 ? 8.643 -3.891 14.360 1.00 67.62 109 THR A N 1
ATOM 833 C CA . THR A 1 109 ? 10.094 -4.043 14.526 1.00 67.62 109 THR A CA 1
ATOM 834 C C . THR A 1 109 ? 10.781 -4.099 13.161 1.00 67.62 109 THR A C 1
ATOM 836 O O . THR A 1 109 ? 10.164 -4.485 12.162 1.00 67.62 109 THR A O 1
ATOM 839 N N . SER A 1 110 ? 12.078 -3.776 13.115 1.00 58.47 110 SER A N 1
ATOM 840 C CA . SER A 1 110 ? 12.914 -3.741 11.897 1.00 58.47 110 SER A CA 1
ATOM 841 C C . SER A 1 110 ? 12.972 -5.057 11.104 1.00 58.47 110 SER A C 1
ATOM 843 O O . SER A 1 110 ? 13.419 -5.076 9.957 1.00 58.47 110 SER A O 1
ATOM 845 N N . ARG A 1 111 ? 12.492 -6.163 11.685 1.00 55.81 111 ARG A N 1
ATOM 846 C CA . ARG A 1 111 ? 12.404 -7.481 11.042 1.00 55.81 111 ARG A CA 1
ATOM 847 C C . ARG A 1 111 ? 11.143 -7.680 10.196 1.00 55.81 111 ARG A C 1
ATOM 849 O O . ARG A 1 111 ? 11.044 -8.679 9.489 1.00 55.81 111 ARG A O 1
ATOM 856 N N . THR A 1 112 ? 10.184 -6.758 10.236 1.00 54.22 112 THR A N 1
ATOM 857 C CA . THR A 1 112 ? 8.888 -6.932 9.563 1.00 54.22 112 THR A CA 1
ATOM 858 C C . THR A 1 112 ? 8.942 -6.373 8.139 1.00 54.22 112 THR A C 1
ATOM 860 O O . THR A 1 112 ? 8.608 -5.220 7.897 1.00 54.22 112 THR A O 1
ATOM 863 N N . GLN A 1 113 ? 9.438 -7.180 7.196 1.00 48.56 113 GLN A N 1
ATOM 864 C CA . GLN A 1 113 ? 9.672 -6.762 5.801 1.00 48.56 113 GLN A CA 1
ATOM 865 C C . GLN A 1 113 ? 8.464 -6.994 4.876 1.00 48.56 113 GLN A C 1
ATOM 867 O O . GLN A 1 113 ? 8.380 -6.382 3.814 1.00 48.56 113 GLN A O 1
ATOM 872 N N . GLN A 1 114 ? 7.528 -7.870 5.256 1.00 55.00 114 GLN A N 1
ATOM 873 C CA . GLN A 1 114 ? 6.341 -8.198 4.462 1.00 55.00 114 GLN A CA 1
ATOM 874 C C . GLN A 1 114 ? 5.115 -8.312 5.368 1.00 55.00 114 GLN A C 1
ATOM 876 O O . GLN A 1 114 ? 5.148 -9.007 6.385 1.00 55.00 114 GLN A O 1
ATOM 881 N N . PHE A 1 115 ? 4.032 -7.635 4.987 1.00 62.59 115 PHE A N 1
ATOM 882 C CA . PHE A 1 115 ? 2.761 -7.663 5.702 1.00 62.59 115 PHE A CA 1
ATOM 883 C C . PHE A 1 115 ? 1.705 -8.304 4.806 1.00 62.59 115 PHE A C 1
ATOM 885 O O . PHE A 1 115 ? 1.158 -7.670 3.902 1.00 62.59 115 PHE A O 1
ATOM 892 N N . ARG A 1 116 ? 1.453 -9.592 5.049 1.00 65.88 116 ARG A N 1
ATOM 893 C CA . ARG A 1 116 ? 0.340 -10.323 4.449 1.00 65.88 116 ARG A CA 1
ATOM 894 C C . ARG A 1 116 ? -0.854 -10.220 5.388 1.00 65.88 116 ARG A C 1
ATOM 896 O O . ARG A 1 116 ? -0.815 -10.761 6.490 1.00 65.88 116 ARG A O 1
ATOM 903 N N . LEU A 1 117 ? -1.895 -9.522 4.951 1.00 58.62 117 LEU A N 1
ATOM 904 C CA . LEU A 1 117 ? -3.175 -9.452 5.646 1.00 58.62 117 LEU A CA 1
ATOM 905 C C . LEU A 1 117 ? -4.096 -10.482 4.987 1.00 58.62 117 LEU A C 1
ATOM 907 O O . LEU A 1 117 ? -4.926 -10.150 4.143 1.00 58.62 117 LEU A O 1
ATOM 911 N N . SER A 1 118 ? -3.843 -11.757 5.292 1.00 50.88 118 SER A N 1
ATOM 912 C CA . SER A 1 118 ? -4.681 -12.876 4.838 1.00 50.88 118 SER A CA 1
ATOM 913 C C . SER A 1 118 ? -5.706 -13.302 5.876 1.00 50.88 118 SER A C 1
ATOM 915 O O . SER A 1 118 ? -6.715 -13.875 5.504 1.00 50.88 118 SER A O 1
ATOM 917 N N . LEU A 1 119 ? -5.422 -13.042 7.151 1.00 38.03 119 LEU A N 1
ATOM 918 C CA . LEU A 1 119 ? -6.276 -13.292 8.305 1.00 38.03 119 LEU A CA 1
ATOM 919 C C . LEU A 1 119 ? -5.707 -12.461 9.460 1.00 38.03 119 LEU A C 1
ATOM 921 O O . LEU A 1 119 ? -4.661 -12.799 10.021 1.00 38.03 119 LEU A O 1
ATOM 925 N N . LEU A 1 120 ? -6.360 -11.345 9.751 1.00 45.03 120 LEU A N 1
ATOM 926 C CA . LEU A 1 120 ? -6.724 -11.079 11.134 1.00 45.03 120 LEU A CA 1
ATOM 927 C C . LEU A 1 120 ? -8.089 -11.745 11.364 1.00 45.03 120 LEU A C 1
ATOM 929 O O . LEU A 1 120 ? -8.796 -11.981 10.354 1.00 45.03 120 LEU A O 1
#